Protein AF-A0A954MYZ5-F1 (afdb_monomer_lite)

Sequence (76 aa):
MIHCLLNPEDIYDPETARGLGGVLIVGDDFAGNCEAFDAANGWQFGTIGDSGRFERYEEVYSSFTGFLKKWFVEKT

Secondary structure (DSSP, 8-state):
-B---B-GGGTS-HHHHHHTTTEEEEEE-SSS-EEEEETTTTSEEEEE-TT-SEEE--SS-SSHHHHHIIIIIS--

Foldseek 3Di:
DDFDWDQCVVPDDPVLSVQLVQKTFGDDPVPFKTWIFNNVPPRATAIQGPVSHTDGPDPCAPDPVSVCCVPPVDDD

Structure (mmCIF, N/CA/C/O backbone):
data_AF-A0A954MYZ5-F1
#
_entry.id   AF-A0A954MYZ5-F1
#
loop_
_atom_site.group_PDB
_atom_site.id
_atom_site.type_symbol
_atom_site.label_atom_id
_atom_site.label_alt_id
_atom_site.label_comp_id
_atom_site.label_asym_id
_atom_site.label_entity_id
_atom_site.label_seq_id
_atom_site.pdbx_PDB_ins_code
_atom_site.Cartn_x
_atom_site.Cartn_y
_atom_site.Cartn_z
_atom_site.occupancy
_atom_site.B_iso_or_equiv
_atom_site.auth_seq_id
_atom_site.auth_comp_id
_atom_site.auth_asym_id
_atom_site.auth_atom_id
_atom_site.pdbx_PDB_model_num
ATOM 1 N N . MET A 1 1 ? -7.755 11.178 -3.800 1.00 80.19 1 MET A N 1
ATOM 2 C CA . MET A 1 1 ? -7.525 9.738 -3.620 1.00 80.19 1 MET A CA 1
ATOM 3 C C . MET A 1 1 ? -8.545 8.940 -4.394 1.00 80.19 1 MET A C 1
ATOM 5 O O . MET A 1 1 ? -9.730 9.263 -4.323 1.00 80.19 1 MET A O 1
ATOM 9 N N . ILE A 1 2 ? -8.093 7.912 -5.098 1.00 83.94 2 ILE A N 1
ATOM 10 C CA . ILE A 1 2 ? -8.952 6.839 -5.601 1.00 83.94 2 ILE A CA 1
ATOM 11 C C . ILE A 1 2 ? -8.739 5.585 -4.765 1.00 83.94 2 ILE A C 1
ATOM 13 O O . ILE A 1 2 ? -7.656 5.379 -4.228 1.00 83.94 2 ILE A O 1
ATOM 17 N N . HIS A 1 3 ? -9.767 4.746 -4.679 1.00 85.69 3 HIS A N 1
ATOM 18 C CA . HIS A 1 3 ? -9.661 3.431 -4.061 1.00 85.69 3 HIS A CA 1
ATOM 19 C C . HIS A 1 3 ? -9.732 2.369 -5.143 1.00 85.69 3 HIS A C 1
ATOM 21 O O . HIS A 1 3 ? -10.742 2.231 -5.834 1.00 85.69 3 HIS A O 1
ATOM 27 N N . CYS A 1 4 ? -8.637 1.644 -5.294 1.00 83.38 4 CYS A N 1
ATOM 28 C CA . CYS A 1 4 ? -8.479 0.580 -6.267 1.00 83.38 4 CYS A CA 1
ATOM 29 C C . CYS A 1 4 ? -7.633 -0.520 -5.637 1.00 83.38 4 CYS A C 1
ATOM 31 O O . CYS A 1 4 ? -6.779 -0.234 -4.806 1.00 83.38 4 CYS A O 1
ATOM 33 N N . LEU A 1 5 ? -7.917 -1.771 -5.994 1.00 92.06 5 LEU A N 1
ATOM 34 C CA . LEU A 1 5 ? -7.091 -2.902 -5.593 1.00 92.06 5 LEU A CA 1
ATOM 35 C C . LEU A 1 5 ? -6.062 -3.127 -6.692 1.00 92.06 5 LEU A C 1
ATOM 37 O O . LEU A 1 5 ? -6.433 -3.559 -7.783 1.00 92.06 5 LEU A O 1
ATOM 41 N N 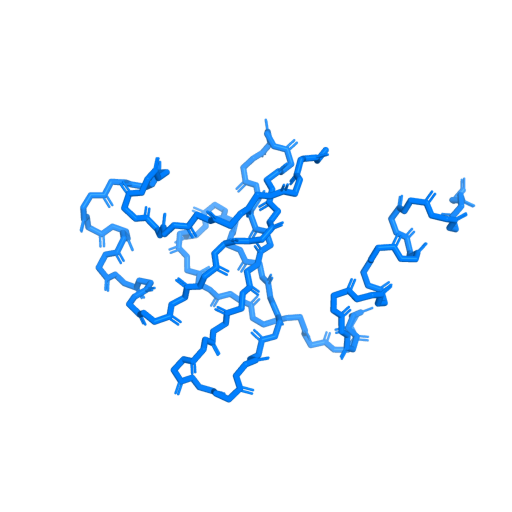. LEU A 1 6 ? -4.808 -2.798 -6.405 1.00 93.88 6 LEU A N 1
ATOM 42 C CA . LEU A 1 6 ? -3.700 -2.909 -7.350 1.00 93.88 6 LEU A CA 1
ATOM 43 C C . LEU A 1 6 ? -2.541 -3.671 -6.716 1.00 93.88 6 LEU A C 1
ATOM 45 O O . LEU A 1 6 ? -2.313 -3.597 -5.504 1.00 93.88 6 LEU A O 1
ATOM 49 N N . ASN A 1 7 ? -1.801 -4.400 -7.546 1.00 95.38 7 ASN A N 1
ATOM 50 C CA . ASN A 1 7 ? -0.531 -4.970 -7.129 1.00 95.38 7 ASN A CA 1
ATOM 51 C C . ASN A 1 7 ? 0.570 -3.908 -7.274 1.00 95.38 7 ASN A C 1
ATOM 53 O O . ASN A 1 7 ? 0.457 -3.018 -8.118 1.00 95.38 7 ASN A O 1
ATOM 57 N N . PRO A 1 8 ? 1.678 -4.016 -6.522 1.00 96.06 8 PRO A N 1
ATOM 58 C CA . PRO A 1 8 ? 2.821 -3.121 -6.686 1.00 96.06 8 PRO A CA 1
ATOM 59 C C . PRO A 1 8 ? 3.357 -3.049 -8.122 1.00 96.06 8 PRO A C 1
ATOM 61 O O . PRO A 1 8 ? 3.786 -1.985 -8.555 1.00 96.06 8 PRO A O 1
ATOM 64 N N . GLU A 1 9 ? 3.286 -4.151 -8.874 1.00 96.81 9 GLU A N 1
ATOM 65 C CA . GLU A 1 9 ? 3.726 -4.233 -10.276 1.00 96.81 9 GLU A CA 1
ATOM 66 C C . GLU A 1 9 ? 2.904 -3.357 -11.239 1.00 96.81 9 GLU A C 1
ATOM 68 O O . GLU A 1 9 ? 3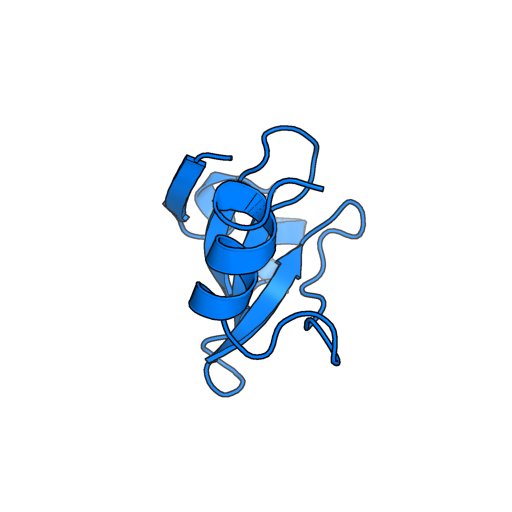.373 -3.048 -12.331 1.00 96.81 9 GLU A O 1
ATOM 73 N N . ASP A 1 10 ? 1.695 -2.942 -10.845 1.00 94.44 10 ASP A N 1
ATOM 74 C CA . ASP A 1 10 ? 0.820 -2.103 -11.670 1.00 94.44 10 ASP A CA 1
ATOM 75 C C . ASP A 1 10 ? 1.193 -0.608 -11.593 1.00 94.44 10 ASP A C 1
ATOM 77 O O . ASP A 1 10 ? 0.767 0.177 -12.442 1.00 94.44 10 ASP A O 1
ATOM 81 N N . ILE A 1 11 ? 1.968 -0.204 -10.577 1.00 92.00 11 ILE A N 1
ATOM 82 C CA . ILE A 1 11 ? 2.285 1.205 -10.275 1.00 92.00 11 ILE A CA 1
ATOM 83 C C . ILE A 1 11 ? 3.794 1.460 -10.272 1.00 92.00 11 ILE A C 1
ATOM 85 O O . ILE A 1 11 ? 4.256 2.471 -10.803 1.00 92.00 11 ILE A O 1
ATOM 89 N N . TYR A 1 12 ? 4.565 0.561 -9.663 1.00 94.25 12 TYR A N 1
ATOM 90 C CA . TYR A 1 12 ? 5.982 0.767 -9.401 1.00 94.25 12 TYR A CA 1
ATOM 91 C C . TYR A 1 12 ? 6.875 0.052 -10.412 1.00 94.25 12 TYR A C 1
ATOM 93 O O . TYR A 1 12 ? 6.483 -0.909 -11.075 1.00 94.25 12 TYR A O 1
ATOM 101 N N . ASP A 1 13 ? 8.122 0.508 -10.505 1.00 95.94 13 ASP A N 1
ATOM 102 C CA . ASP A 1 13 ? 9.139 -0.180 -11.285 1.00 95.94 13 ASP A CA 1
ATOM 103 C C . ASP A 1 13 ? 9.450 -1.583 -10.698 1.00 95.94 13 ASP A C 1
ATOM 105 O O . ASP A 1 13 ? 9.185 -1.851 -9.519 1.00 95.94 13 ASP A O 1
ATOM 109 N N . PRO A 1 14 ? 10.047 -2.496 -11.488 1.00 97.44 14 PRO A N 1
ATOM 110 C CA . PRO A 1 14 ? 10.288 -3.873 -11.054 1.00 97.44 14 PRO A CA 1
ATOM 111 C C . PRO A 1 14 ? 11.202 -4.045 -9.830 1.00 97.44 14 PRO A C 1
ATOM 113 O O . PRO A 1 14 ? 11.165 -5.106 -9.200 1.00 97.44 14 PRO A O 1
ATOM 116 N N . GLU A 1 15 ? 12.072 -3.079 -9.517 1.00 96.25 15 GLU A N 1
ATOM 117 C CA . GLU A 1 15 ? 12.929 -3.134 -8.329 1.00 96.25 15 GLU A CA 1
ATOM 118 C C . GLU A 1 15 ? 12.108 -2.827 -7.075 1.00 96.25 15 GLU A C 1
ATOM 120 O O . GLU A 1 15 ? 12.083 -3.637 -6.142 1.00 96.25 15 GLU A O 1
ATOM 125 N N . THR A 1 16 ? 11.361 -1.724 -7.100 1.00 95.75 16 THR A N 1
ATOM 126 C CA . THR A 1 16 ? 10.465 -1.308 -6.013 1.00 95.75 16 THR A CA 1
ATOM 127 C C . THR A 1 16 ? 9.365 -2.343 -5.763 1.00 95.75 16 THR A C 1
ATOM 129 O O . THR A 1 16 ? 9.165 -2.782 -4.628 1.00 95.75 16 THR A O 1
ATOM 132 N N . ALA A 1 17 ? 8.702 -2.822 -6.823 1.00 97.19 17 ALA A N 1
ATOM 133 C CA . ALA A 1 17 ? 7.623 -3.806 -6.720 1.00 97.19 17 ALA A CA 1
ATOM 134 C C . ALA A 1 17 ? 8.076 -5.113 -6.044 1.00 97.19 17 ALA A C 1
ATOM 136 O O . ALA A 1 17 ? 7.340 -5.698 -5.249 1.00 97.19 17 ALA A O 1
ATOM 137 N N . ARG A 1 18 ? 9.322 -5.546 -6.284 1.00 96.75 18 ARG A N 1
ATOM 138 C CA . ARG A 1 18 ? 9.901 -6.735 -5.639 1.00 96.75 18 ARG A CA 1
ATOM 139 C C . ARG A 1 18 ? 10.063 -6.560 -4.128 1.00 96.75 18 ARG A C 1
ATOM 141 O O . ARG A 1 18 ? 9.875 -7.522 -3.387 1.00 96.75 18 ARG A O 1
ATOM 148 N N . GLY A 1 19 ? 10.411 -5.354 -3.677 1.00 96.25 19 GLY A N 1
ATOM 149 C CA . GLY A 1 19 ? 10.512 -5.012 -2.254 1.00 96.25 19 GLY A CA 1
ATOM 150 C C . GLY A 1 19 ? 9.163 -4.992 -1.528 1.00 96.25 19 GLY A C 1
ATOM 151 O O . GLY A 1 19 ? 9.127 -5.099 -0.306 1.00 96.25 19 GLY A O 1
ATOM 152 N N . LEU A 1 20 ? 8.064 -4.912 -2.279 1.00 97.25 20 LEU A N 1
ATOM 153 C CA . LEU A 1 20 ? 6.686 -4.853 -1.790 1.00 97.25 20 LEU A CA 1
ATOM 154 C C . LEU A 1 20 ? 5.951 -6.198 -1.941 1.00 97.25 20 LEU A C 1
ATOM 156 O O . LEU A 1 20 ? 4.723 -6.247 -1.967 1.00 97.25 20 LEU A O 1
ATOM 160 N N . GLY A 1 21 ? 6.682 -7.311 -2.054 1.00 96.19 21 GLY A N 1
ATOM 161 C CA . GLY A 1 21 ? 6.087 -8.641 -2.172 1.00 96.19 21 GLY A CA 1
ATOM 162 C C . GLY A 1 21 ? 5.104 -8.942 -1.033 1.00 96.19 21 GLY A C 1
ATOM 163 O O . GLY A 1 21 ? 5.477 -8.926 0.137 1.00 96.19 21 GLY A O 1
ATOM 164 N N . GLY A 1 22 ? 3.847 -9.238 -1.380 1.00 95.81 22 GLY A N 1
ATOM 165 C CA . GLY A 1 22 ? 2.771 -9.480 -0.411 1.00 95.81 22 GLY A CA 1
ATOM 166 C C . GLY A 1 22 ? 2.027 -8.225 0.059 1.00 95.81 22 GLY A C 1
ATOM 167 O O . GLY A 1 22 ? 1.118 -8.342 0.881 1.00 95.81 22 GLY A O 1
ATOM 168 N N . VAL A 1 23 ? 2.367 -7.048 -0.471 1.00 97.56 23 VAL A N 1
ATOM 169 C CA . VAL A 1 23 ? 1.637 -5.798 -0.244 1.00 97.56 23 VAL A CA 1
ATOM 170 C C . VAL A 1 23 ? 0.541 -5.628 -1.299 1.00 97.56 23 VAL A C 1
ATOM 172 O O . VAL A 1 23 ? 0.759 -5.890 -2.479 1.00 97.56 23 VAL A O 1
ATOM 175 N N . LEU A 1 24 ? -0.637 -5.175 -0.872 1.00 96.75 24 LEU A N 1
ATOM 176 C CA . LEU A 1 24 ? -1.782 -4.865 -1.727 1.00 96.75 24 LEU A CA 1
ATOM 177 C C . LEU A 1 24 ? -2.138 -3.386 -1.594 1.00 96.75 24 LEU A C 1
ATOM 179 O O . LEU A 1 24 ? -2.458 -2.928 -0.496 1.00 96.75 24 LEU A O 1
ATOM 183 N N . ILE A 1 25 ? -2.122 -2.657 -2.704 1.00 96.38 25 ILE A N 1
ATOM 184 C CA . ILE A 1 25 ? -2.466 -1.235 -2.742 1.00 96.38 25 ILE A CA 1
ATOM 185 C C . ILE A 1 25 ? -3.989 -1.099 -2.746 1.00 96.38 25 ILE A C 1
ATOM 187 O O . ILE A 1 25 ? -4.680 -1.842 -3.444 1.00 96.38 25 ILE A O 1
ATOM 191 N N . VAL A 1 26 ? -4.504 -0.179 -1.929 1.00 95.44 26 VAL A N 1
ATOM 192 C CA . VAL A 1 26 ? -5.941 0.088 -1.735 1.00 95.44 26 VAL A CA 1
ATOM 193 C C . VAL A 1 26 ? -6.319 1.559 -1.930 1.00 95.44 26 VAL A C 1
ATOM 195 O O . VAL A 1 26 ? -7.509 1.897 -1.975 1.00 95.44 26 VAL A O 1
ATOM 198 N N . GLY A 1 27 ? -5.328 2.443 -2.031 1.00 94.19 27 GLY A N 1
ATOM 199 C CA . GLY A 1 27 ? -5.504 3.875 -2.232 1.00 94.19 27 GLY A CA 1
ATOM 200 C C . GLY A 1 27 ? -4.333 4.478 -2.995 1.00 94.19 27 GLY A C 1
ATOM 201 O O . GLY A 1 27 ? -3.205 4.030 -2.830 1.00 94.19 27 GLY A O 1
ATOM 202 N N . ASP A 1 28 ? -4.619 5.474 -3.828 1.00 92.88 28 ASP A N 1
ATOM 203 C CA . ASP A 1 28 ? -3.616 6.330 -4.471 1.00 92.88 28 ASP A CA 1
ATOM 204 C C . ASP A 1 28 ? -4.088 7.785 -4.378 1.00 92.88 28 ASP A C 1
ATOM 206 O O . ASP A 1 28 ? -5.212 8.119 -4.791 1.00 92.88 28 ASP A O 1
ATOM 210 N N . ASP A 1 29 ? -3.267 8.648 -3.779 1.00 91.31 29 ASP A N 1
ATOM 211 C CA . ASP A 1 29 ? -3.540 10.077 -3.649 1.00 91.31 29 ASP A CA 1
ATOM 212 C C . ASP A 1 29 ? -3.185 10.900 -4.901 1.00 91.31 29 ASP A C 1
ATOM 214 O O . ASP A 1 29 ? -3.603 12.058 -4.985 1.00 91.31 29 ASP A O 1
ATOM 218 N N . PHE A 1 30 ? -2.520 10.292 -5.892 1.00 89.06 30 PHE A N 1
ATOM 219 C CA . PHE A 1 30 ? -1.918 10.912 -7.079 1.00 89.06 30 PHE A CA 1
ATOM 220 C C . PHE A 1 30 ? -0.873 11.995 -6.768 1.00 89.06 30 PHE A C 1
ATOM 222 O O . PHE A 1 30 ? -0.575 12.848 -7.607 1.00 89.06 30 PHE A O 1
ATOM 229 N N . ALA A 1 31 ? -0.323 11.975 -5.560 1.00 90.31 31 ALA A N 1
ATOM 230 C CA . ALA A 1 31 ? 0.674 12.909 -5.054 1.00 90.31 31 ALA A CA 1
ATOM 231 C C . ALA A 1 31 ? 1.913 12.194 -4.483 1.00 90.31 31 ALA A C 1
ATOM 233 O O . ALA A 1 31 ? 2.750 12.844 -3.861 1.00 90.31 31 ALA A O 1
ATOM 234 N N . GLY A 1 32 ? 2.054 10.890 -4.744 1.00 88.56 32 GLY A N 1
ATOM 235 C CA . GLY A 1 32 ? 3.223 10.090 -4.376 1.00 88.56 32 GLY A CA 1
ATOM 236 C C . GLY A 1 32 ? 2.995 9.141 -3.202 1.00 88.56 32 GLY A C 1
ATOM 237 O O . GLY A 1 32 ? 3.920 8.410 -2.858 1.00 88.56 32 GLY A O 1
ATOM 238 N N . ASN A 1 33 ? 1.790 9.103 -2.618 1.00 92.69 33 ASN A N 1
ATOM 239 C CA . ASN A 1 33 ? 1.465 8.160 -1.552 1.00 92.69 33 ASN A CA 1
ATOM 240 C C . ASN A 1 33 ? 0.399 7.161 -1.995 1.00 92.69 33 ASN A C 1
ATOM 242 O O . ASN A 1 33 ? -0.639 7.514 -2.562 1.00 92.69 33 ASN A O 1
ATOM 246 N N . CYS A 1 34 ? 0.642 5.897 -1.666 1.00 95.44 34 CYS A N 1
ATOM 247 C CA . CYS A 1 34 ? -0.334 4.831 -1.821 1.00 95.44 34 CYS A CA 1
ATOM 248 C C . CYS A 1 34 ? -0.617 4.165 -0.476 1.00 95.44 34 CYS A C 1
ATOM 250 O O . CYS A 1 34 ? 0.291 3.674 0.192 1.00 95.44 34 CYS A O 1
ATOM 252 N N . GLU A 1 35 ? -1.879 4.098 -0.069 1.00 94.56 35 GLU A N 1
ATOM 253 C CA . GLU A 1 35 ? -2.308 3.304 1.076 1.00 94.56 35 GLU A CA 1
ATOM 254 C C . GLU A 1 35 ? -2.346 1.835 0.691 1.00 94.56 35 GLU A C 1
ATOM 256 O O . GLU A 1 35 ? -2.836 1.457 -0.378 1.00 94.56 35 GLU A O 1
ATOM 261 N N . ALA A 1 36 ? -1.872 0.986 1.595 1.00 96.00 36 ALA A N 1
ATOM 262 C CA . ALA A 1 36 ? -1.723 -0.427 1.314 1.00 96.00 36 ALA A CA 1
ATOM 263 C C . ALA A 1 36 ? -1.921 -1.303 2.554 1.00 96.00 36 ALA A C 1
ATOM 265 O O . ALA A 1 36 ? -1.854 -0.847 3.700 1.00 96.00 36 ALA A O 1
ATOM 266 N N . PHE A 1 37 ? -2.137 -2.592 2.301 1.00 96.38 37 PHE A N 1
ATOM 267 C CA . PHE A 1 37 ? -2.052 -3.645 3.301 1.00 96.38 37 PHE A CA 1
ATOM 268 C C . PHE A 1 37 ? -0.841 -4.531 3.048 1.00 96.38 37 PHE A C 1
ATOM 270 O O . PHE A 1 37 ? -0.695 -5.068 1.955 1.00 96.38 37 PHE A O 1
ATOM 277 N N . ASP A 1 38 ? -0.040 -4.776 4.078 1.00 96.00 38 ASP A N 1
ATOM 278 C CA . ASP A 1 38 ? 0.924 -5.873 4.082 1.00 96.00 38 ASP A CA 1
ATOM 279 C C . ASP A 1 38 ? 0.200 -7.176 4.460 1.00 96.00 38 ASP A C 1
ATOM 281 O O . ASP A 1 38 ? -0.011 -7.488 5.639 1.00 96.00 38 ASP A O 1
ATOM 285 N N . ALA A 1 39 ? -0.239 -7.919 3.441 1.00 94.69 39 ALA A N 1
ATOM 286 C CA . ALA A 1 39 ? -0.973 -9.170 3.611 1.00 94.69 39 ALA A CA 1
ATOM 287 C C . ALA A 1 39 ? -0.060 -10.328 4.048 1.00 94.69 39 ALA A C 1
ATOM 289 O O . ALA A 1 39 ? -0.543 -11.290 4.650 1.00 94.69 39 ALA A O 1
ATOM 290 N N . ALA A 1 40 ? 1.250 -10.232 3.801 1.00 95.56 40 ALA A N 1
ATOM 291 C CA . ALA A 1 40 ? 2.223 -11.229 4.236 1.00 95.56 40 ALA A CA 1
ATOM 292 C C . ALA A 1 40 ? 2.492 -11.158 5.749 1.00 95.56 40 ALA A C 1
ATOM 294 O O . ALA A 1 40 ? 2.718 -12.194 6.376 1.00 95.56 40 ALA A O 1
ATOM 295 N N . ASN A 1 41 ? 2.402 -9.968 6.355 1.00 93.31 41 ASN A N 1
ATOM 296 C CA . ASN A 1 41 ? 2.712 -9.742 7.772 1.00 93.31 41 ASN A CA 1
ATOM 297 C C . ASN A 1 41 ? 1.481 -9.434 8.641 1.00 93.31 41 ASN A C 1
ATOM 299 O O . ASN A 1 41 ? 1.551 -8.659 9.598 1.00 93.31 41 ASN A O 1
ATOM 303 N N . GLY A 1 42 ? 0.351 -10.085 8.351 1.00 92.50 42 GLY A N 1
ATOM 304 C CA . GLY A 1 42 ? -0.844 -10.032 9.200 1.00 92.50 42 GLY A CA 1
ATOM 305 C C . GLY A 1 42 ? -1.804 -8.887 8.880 1.00 92.50 42 GLY A C 1
ATOM 306 O O . GLY A 1 42 ? -2.455 -8.378 9.790 1.00 92.50 42 GLY A O 1
ATOM 307 N N . TRP A 1 43 ? -1.907 -8.502 7.604 1.00 93.06 43 TRP A N 1
ATOM 308 C CA . TRP A 1 43 ? -2.827 -7.468 7.111 1.00 93.06 43 TRP A CA 1
ATOM 309 C C . TRP A 1 43 ? -2.613 -6.110 7.782 1.00 93.06 43 TRP A C 1
ATOM 311 O O . TRP A 1 43 ? -3.561 -5.425 8.173 1.00 93.06 43 TRP A O 1
ATOM 321 N N . GLN A 1 44 ? -1.350 -5.716 7.939 1.00 93.75 44 GLN A N 1
ATOM 322 C CA . GLN A 1 44 ? -1.015 -4.425 8.534 1.00 93.75 44 GLN A CA 1
ATOM 323 C C . GLN A 1 44 ? -1.380 -3.307 7.567 1.00 93.75 44 GLN A C 1
ATOM 325 O O . GLN A 1 44 ? -1.054 -3.386 6.388 1.00 93.75 44 GLN A O 1
ATOM 330 N N . PHE A 1 45 ? -2.044 -2.268 8.065 1.00 94.25 45 PHE A N 1
ATOM 331 C CA . PHE A 1 45 ? -2.404 -1.104 7.263 1.00 94.25 45 PHE A CA 1
ATOM 332 C C . PHE A 1 45 ? -1.307 -0.039 7.337 1.00 94.25 45 PHE A C 1
ATOM 334 O O . PHE A 1 45 ? -0.799 0.270 8.421 1.00 94.25 45 PHE A O 1
ATOM 341 N N . GLY A 1 46 ? -0.952 0.522 6.190 1.00 94.94 46 GLY A N 1
ATOM 342 C CA . GLY A 1 46 ? 0.147 1.466 6.075 1.00 94.94 46 GLY A CA 1
ATOM 343 C C . GLY A 1 46 ? 0.107 2.251 4.777 1.00 94.94 46 GLY A C 1
ATOM 344 O O . GLY A 1 46 ? -0.910 2.295 4.082 1.00 94.94 46 GLY A O 1
ATOM 345 N N . THR A 1 47 ? 1.239 2.863 4.468 1.00 95.19 47 THR A N 1
ATOM 346 C CA . THR A 1 47 ? 1.445 3.691 3.287 1.00 95.19 47 THR A CA 1
ATOM 347 C C . THR A 1 47 ? 2.755 3.335 2.605 1.00 95.19 47 THR A C 1
ATOM 349 O O . THR A 1 47 ? 3.665 2.780 3.221 1.00 95.19 47 THR A O 1
ATOM 352 N N . ILE A 1 48 ? 2.834 3.645 1.323 1.00 96.44 48 ILE A N 1
ATOM 353 C CA . ILE A 1 48 ? 4.044 3.626 0.522 1.00 96.44 48 ILE A CA 1
ATOM 354 C C . ILE A 1 48 ? 4.197 5.048 -0.004 1.00 96.44 48 ILE A C 1
ATOM 356 O O . ILE A 1 48 ? 3.408 5.476 -0.844 1.00 96.44 48 ILE A O 1
ATOM 360 N N . GLY A 1 49 ? 5.171 5.779 0.533 1.00 94.06 49 GLY A N 1
ATOM 361 C CA . GLY A 1 49 ? 5.522 7.124 0.074 1.00 94.06 49 GLY A CA 1
ATOM 362 C C . GLY A 1 49 ? 6.781 7.119 -0.795 1.00 94.06 49 GLY A C 1
ATOM 363 O O . GLY A 1 49 ? 7.178 6.091 -1.348 1.00 94.06 49 GLY A O 1
ATOM 364 N N . ASP A 1 50 ? 7.483 8.252 -0.821 1.00 91.19 50 ASP A N 1
ATOM 365 C CA . ASP A 1 50 ? 8.692 8.477 -1.633 1.00 91.19 50 ASP A CA 1
ATOM 366 C C . ASP A 1 50 ? 9.831 7.469 -1.395 1.00 91.19 50 ASP A C 1
ATOM 368 O O . ASP A 1 50 ? 10.720 7.314 -2.232 1.00 91.19 50 ASP A O 1
ATOM 372 N N . SER A 1 51 ? 9.840 6.786 -0.245 1.00 93.25 51 SER A N 1
ATOM 373 C CA . SER A 1 51 ? 10.853 5.775 0.072 1.00 93.25 51 SER A CA 1
ATOM 374 C C . SER A 1 51 ? 10.683 4.479 -0.732 1.00 93.25 51 SER A C 1
ATOM 376 O O . SER A 1 51 ? 11.599 3.654 -0.734 1.00 93.25 51 SER A O 1
ATOM 378 N N . GLY A 1 52 ? 9.523 4.276 -1.373 1.00 94.19 52 GLY A N 1
ATOM 379 C CA . GLY A 1 52 ? 9.172 3.045 -2.086 1.00 94.19 52 GLY A CA 1
ATOM 380 C C . GLY A 1 52 ? 9.015 1.826 -1.171 1.00 94.19 52 GLY A C 1
ATOM 381 O O . GLY A 1 52 ? 8.951 0.694 -1.645 1.00 94.19 52 GLY A O 1
ATOM 382 N N . ARG A 1 53 ? 8.982 2.030 0.152 1.00 96.38 53 ARG A N 1
ATOM 383 C CA . ARG A 1 53 ? 8.835 0.969 1.153 1.00 96.38 53 ARG A CA 1
ATOM 384 C C . ARG A 1 53 ? 7.476 1.058 1.822 1.00 96.38 53 ARG A C 1
ATOM 386 O O . ARG A 1 53 ? 6.937 2.144 2.003 1.00 96.38 53 ARG A O 1
ATOM 393 N N . PHE A 1 54 ? 6.960 -0.095 2.235 1.00 96.50 54 PHE A N 1
ATOM 394 C CA . PHE A 1 54 ? 5.791 -0.143 3.099 1.00 96.50 54 PHE A CA 1
ATOM 395 C C . PHE A 1 54 ? 6.147 0.371 4.497 1.00 96.50 54 PHE A C 1
ATOM 397 O O . PHE A 1 54 ? 7.057 -0.143 5.152 1.00 96.50 54 PHE A O 1
ATOM 404 N N . GLU A 1 55 ? 5.394 1.359 4.961 1.00 9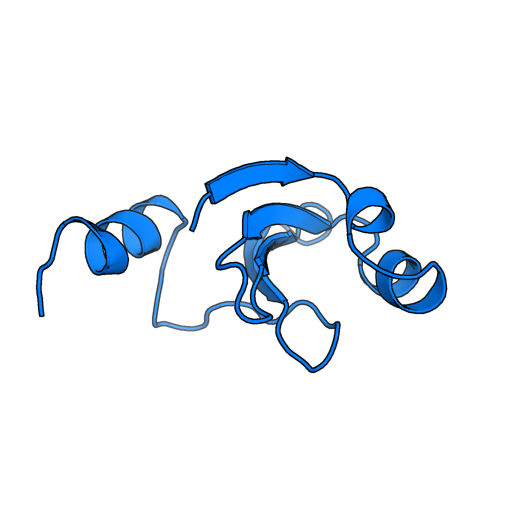5.25 55 GLU A N 1
ATOM 405 C CA . GLU A 1 55 ? 5.496 1.942 6.290 1.00 95.25 55 GLU A CA 1
ATOM 406 C C . GLU A 1 55 ? 4.139 1.813 6.983 1.00 95.25 55 GLU A C 1
ATOM 408 O O . GLU A 1 55 ? 3.122 2.356 6.544 1.00 95.25 55 GLU A O 1
ATOM 413 N N . ARG A 1 56 ? 4.100 1.048 8.077 1.00 94.00 56 ARG A N 1
ATOM 414 C CA . ARG A 1 56 ? 2.881 0.864 8.865 1.00 94.00 56 ARG A CA 1
ATOM 415 C C . ARG A 1 56 ? 2.459 2.193 9.487 1.00 94.00 56 ARG A C 1
ATOM 417 O O . ARG A 1 56 ? 3.278 2.906 10.062 1.00 94.00 56 ARG A O 1
ATOM 424 N N . TYR A 1 57 ? 1.157 2.464 9.494 1.00 91.25 57 TYR A N 1
ATOM 425 C CA . TYR A 1 57 ? 0.620 3.538 10.320 1.00 91.25 57 TYR A CA 1
ATOM 426 C C . TYR A 1 57 ? 0.631 3.117 11.793 1.00 91.25 57 TYR A C 1
ATOM 428 O O . TYR A 1 57 ? -0.250 2.394 12.265 1.00 91.25 57 TYR A O 1
ATOM 436 N N . GLU A 1 58 ? 1.645 3.550 12.535 1.00 77.50 58 GLU A N 1
ATOM 437 C CA . GLU A 1 58 ? 1.656 3.426 13.990 1.00 77.50 58 GLU A CA 1
ATOM 438 C C . GLU A 1 58 ? 0.814 4.557 14.599 1.00 77.50 58 GLU A C 1
ATOM 440 O O . GLU A 1 58 ? 1.035 5.732 14.326 1.00 77.50 58 GLU A O 1
ATOM 445 N N . GLU A 1 59 ? -0.209 4.194 15.380 1.00 68.69 59 GLU A N 1
ATOM 446 C CA . GLU A 1 59 ? -1.034 5.081 16.228 1.00 68.69 59 GLU A CA 1
ATOM 447 C C . GLU A 1 59 ? -1.929 6.132 15.530 1.00 68.69 59 GLU A C 1
ATOM 449 O O . GLU A 1 59 ? -2.927 6.560 16.112 1.00 68.69 59 GLU A O 1
ATOM 454 N N . VAL A 1 60 ? -1.662 6.517 14.277 1.00 68.75 60 VAL A N 1
ATOM 455 C CA . VAL A 1 60 ? -2.449 7.547 13.564 1.00 68.75 60 VAL A CA 1
ATOM 456 C C . VAL A 1 60 ? -3.767 6.993 13.010 1.00 68.75 60 VAL A C 1
ATOM 458 O O . VAL A 1 60 ? -4.809 7.660 13.108 1.00 68.75 60 VAL A O 1
ATOM 461 N N . TYR A 1 61 ? -3.736 5.769 12.472 1.00 78.12 61 TYR A N 1
ATOM 462 C CA . TYR A 1 61 ? -4.887 5.073 11.894 1.00 78.12 61 TYR A CA 1
ATOM 463 C C . TYR A 1 61 ? -4.885 3.604 12.327 1.00 78.12 61 TYR A C 1
ATOM 465 O O . TYR A 1 61 ? -4.003 2.837 11.962 1.00 78.12 61 TYR A O 1
ATOM 473 N N . SER A 1 62 ? -5.896 3.185 13.091 1.00 74.81 62 SER A N 1
ATOM 474 C CA . SER A 1 62 ? -6.018 1.797 13.567 1.00 74.81 62 SER A CA 1
ATOM 475 C C . SER A 1 62 ? -6.604 0.831 12.529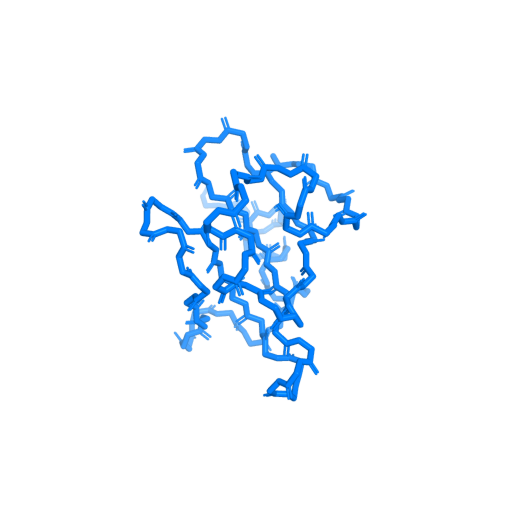 1.00 74.81 62 SER A C 1
ATOM 477 O O . SER A 1 62 ? -6.610 -0.378 12.742 1.00 74.81 62 SER A O 1
ATOM 479 N N . SER A 1 63 ? -7.139 1.351 11.421 1.00 84.38 63 SER A N 1
ATOM 480 C CA . SER A 1 63 ? -7.679 0.580 10.296 1.00 84.38 63 SER A CA 1
ATOM 481 C C . SER A 1 63 ? -7.882 1.479 9.076 1.00 84.38 63 SER A C 1
ATOM 483 O O . SER A 1 63 ? -7.984 2.701 9.217 1.00 84.38 63 SER A O 1
ATOM 485 N N . PHE A 1 64 ? -8.074 0.873 7.902 1.00 87.94 64 PHE A N 1
ATOM 486 C CA . PHE A 1 64 ? -8.468 1.589 6.686 1.00 87.94 64 PHE A CA 1
ATOM 487 C C . PHE A 1 64 ? -9.751 2.415 6.877 1.00 87.94 64 PHE A C 1
ATOM 489 O O . PHE A 1 64 ? -9.818 3.570 6.478 1.00 87.94 64 PHE A O 1
ATOM 496 N N . THR A 1 65 ? -10.758 1.891 7.586 1.00 88.75 65 THR A N 1
ATOM 497 C CA . THR A 1 65 ? -11.974 2.678 7.877 1.00 88.75 65 THR A CA 1
ATOM 498 C C . THR A 1 65 ? -11.705 3.879 8.787 1.00 88.75 65 THR A C 1
ATOM 500 O O . THR A 1 65 ? -12.354 4.912 8.640 1.00 88.75 65 THR A O 1
ATOM 503 N N . GLY A 1 66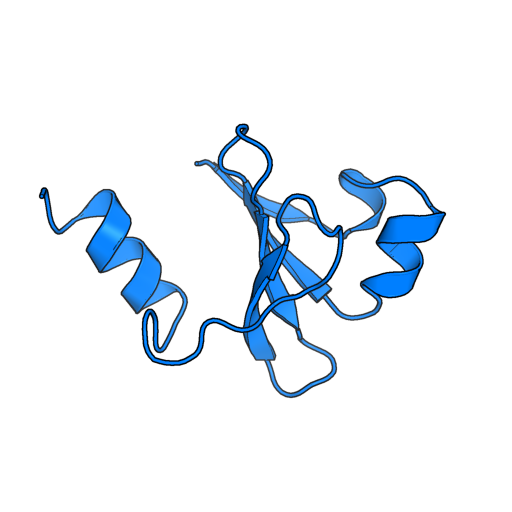 ? -10.745 3.765 9.713 1.00 88.25 66 GLY A N 1
ATOM 504 C CA . GLY A 1 66 ? -10.300 4.878 10.553 1.00 88.25 66 GLY A CA 1
ATOM 505 C C . GLY A 1 66 ? -9.604 5.963 9.734 1.00 88.25 66 GLY A C 1
ATOM 506 O O . GLY A 1 66 ? -9.866 7.145 9.942 1.00 88.25 66 GLY A O 1
ATOM 507 N N . PHE A 1 67 ? -8.791 5.555 8.759 1.00 88.50 67 PHE A N 1
ATOM 508 C CA . PHE A 1 67 ? -8.211 6.452 7.765 1.00 88.50 67 PHE A CA 1
ATOM 509 C C . PHE A 1 67 ? -9.289 7.184 6.959 1.00 88.50 67 PHE A C 1
ATOM 511 O O . PHE A 1 67 ? -9.326 8.413 6.974 1.00 88.50 67 PHE A O 1
ATOM 518 N N . LEU A 1 68 ? -10.241 6.455 6.363 1.00 87.75 68 LEU A N 1
ATOM 519 C CA . LEU A 1 68 ? -11.312 7.058 5.561 1.00 87.75 68 LEU A CA 1
ATOM 520 C C . LEU A 1 68 ? -12.148 8.072 6.352 1.00 87.75 68 LEU A C 1
ATOM 522 O O . LEU A 1 68 ? -12.515 9.122 5.824 1.00 87.75 68 LEU A O 1
ATOM 526 N N . LYS A 1 69 ? -12.443 7.776 7.624 1.00 87.88 69 LYS A N 1
ATOM 527 C CA . LYS A 1 69 ? -13.173 8.700 8.502 1.00 87.88 69 LYS A CA 1
ATOM 528 C C . LYS A 1 69 ? -12.413 10.009 8.697 1.00 87.88 69 LYS A C 1
ATOM 530 O O . LYS A 1 69 ? -12.990 11.064 8.457 1.00 87.88 69 LYS A O 1
ATOM 535 N N . LYS A 1 70 ? -11.133 9.945 9.068 1.00 84.94 70 LYS A N 1
ATOM 536 C CA . LYS A 1 70 ? -10.306 11.141 9.287 1.00 84.94 70 LYS A CA 1
ATOM 537 C C . LYS A 1 70 ? -10.108 11.971 8.020 1.00 84.94 70 LYS A C 1
ATOM 539 O O . LYS A 1 70 ? -10.108 13.188 8.094 1.00 84.94 70 LYS A O 1
ATOM 544 N N . TRP A 1 71 ? -9.916 11.327 6.871 1.00 80.94 71 TRP A N 1
ATOM 545 C CA . TRP A 1 71 ? -9.578 12.033 5.632 1.00 80.94 71 TRP A CA 1
ATOM 546 C C . TRP A 1 71 ? -10.788 12.601 4.886 1.00 80.94 71 TRP A C 1
ATOM 548 O O . TRP A 1 71 ? -10.689 13.663 4.277 1.00 80.94 71 TRP A O 1
ATOM 558 N N . PHE A 1 72 ? -11.929 11.904 4.909 1.00 79.19 72 PHE A N 1
ATOM 559 C CA . PHE A 1 72 ? -13.082 12.267 4.074 1.00 79.19 72 PHE A CA 1
ATOM 560 C C . PHE A 1 72 ? -14.322 12.692 4.857 1.00 79.19 72 PHE A C 1
ATOM 562 O O . PHE A 1 72 ? -15.182 13.373 4.295 1.00 79.19 72 PHE A O 1
ATOM 569 N N . VAL A 1 73 ? -14.455 12.281 6.120 1.00 78.94 73 VAL A N 1
ATOM 570 C CA . VAL A 1 73 ? -15.663 12.540 6.922 1.00 78.94 73 VAL A CA 1
ATOM 571 C C . VAL A 1 73 ? -15.423 13.662 7.924 1.00 78.94 73 VAL A C 1
ATOM 573 O O . VAL A 1 73 ? -16.223 14.593 8.017 1.00 78.94 73 VAL A O 1
ATOM 576 N N . GLU A 1 74 ? -14.321 13.589 8.660 1.00 73.25 74 GLU A N 1
ATOM 577 C CA . GLU A 1 74 ? -13.900 14.624 9.595 1.00 73.25 74 GLU A CA 1
ATOM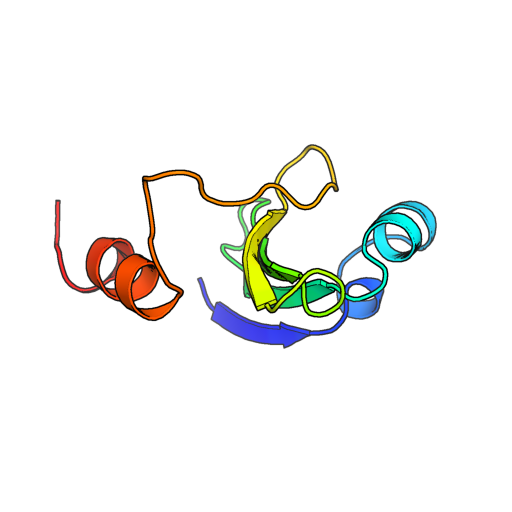 578 C C . GLU A 1 74 ? -13.249 15.756 8.791 1.00 73.25 74 GLU A C 1
ATOM 580 O O . GLU A 1 74 ? -12.063 15.724 8.488 1.00 73.25 74 GLU A O 1
ATOM 585 N N . LYS A 1 75 ? -14.045 16.753 8.383 1.00 55.03 75 LYS A N 1
ATOM 586 C CA . LYS A 1 75 ? -13.487 18.004 7.857 1.00 55.03 75 LYS A CA 1
ATOM 587 C C . LYS A 1 75 ? -12.660 18.660 8.963 1.00 55.03 75 LYS A C 1
ATOM 589 O O . LYS A 1 75 ? -13.230 19.033 9.989 1.00 55.03 75 LYS A O 1
ATOM 594 N N . THR A 1 76 ? -11.355 18.783 8.748 1.00 54.00 76 THR A N 1
ATOM 595 C CA . THR A 1 76 ? -10.506 19.739 9.467 1.00 54.00 76 THR A CA 1
ATOM 596 C C . THR A 1 76 ? -10.978 21.171 9.248 1.00 54.00 76 THR A C 1
ATOM 598 O O . THR A 1 76 ? -11.489 21.479 8.144 1.00 54.00 76 THR A O 1
#

Radius of gyration: 12.04 Å; chains: 1; bounding box: 29×31×28 Å

pLDDT: mean 89.92, std 9.02, range [54.0, 97.56]